Protein AF-A0A4Y9ZVW1-F1 (afdb_monomer_lite)

Radius of gyration: 18.65 Å; chains: 1; bounding box: 46×38×68 Å

Foldseek 3Di:
DDDDDPDDDDDPDLVVLQVVQVVVVVVCVVVVHDDDRDHNPPDPPQQDDWDADPVNRDTHRDLLQVLLVLLVLLLVQVPPPPPVSVVSNVVSLVVNLVSLQVCLVVLAARDQPRGPPDHSVVSLLSVLQVCVVPVVVVVSVVSNVSNHVPCVVVSPPDDNDDDPPPDDDDD

Secondary structure (DSSP, 8-state):
-------------HHHHHHHHHHHHHHHHHTT-------S----TTB--EEEETTTTEEEEPHHHHHHHHHHHHHHHTT--SHHHHHHHHHHHHHHHHHHHHHHHTT----GGGBTTS-HHHHHHHHHHHHHHHTT-HHHHHHHHHT-TTTHHHHHHSPP-----PPP---

Structure (mmCIF, N/CA/C/O backbone):
data_AF-A0A4Y9ZVW1-F1
#
_entry.id   AF-A0A4Y9ZVW1-F1
#
loop_
_atom_site.group_PDB
_atom_site.id
_atom_site.type_symbol
_atom_site.label_atom_id
_atom_site.label_alt_id
_atom_site.label_comp_id
_atom_site.label_asym_id
_atom_site.label_entity_id
_atom_site.label_seq_id
_atom_site.pdbx_PDB_ins_code
_atom_site.Cartn_x
_atom_site.Cartn_y
_atom_site.Cartn_z
_atom_site.occupancy
_atom_site.B_iso_or_equiv
_atom_site.auth_seq_id
_atom_site.auth_comp_id
_atom_site.auth_asym_id
_atom_site.auth_atom_id
_atom_site.pdbx_PDB_model_num
ATOM 1 N N . MET A 1 1 ? 30.809 8.626 -38.330 1.00 38.56 1 MET A N 1
ATOM 2 C CA . MET A 1 1 ? 29.888 9.387 -37.455 1.00 38.56 1 MET A CA 1
ATOM 3 C C . MET A 1 1 ? 29.869 8.687 -36.108 1.00 38.56 1 MET A C 1
ATOM 5 O O . MET A 1 1 ? 29.520 7.519 -36.061 1.00 38.56 1 MET A O 1
ATOM 9 N N . VAL A 1 2 ? 30.365 9.339 -35.056 1.00 33.09 2 VAL A N 1
ATOM 10 C CA . VAL A 1 2 ? 30.472 8.752 -33.711 1.00 33.09 2 VAL A CA 1
ATOM 11 C C . VAL A 1 2 ? 29.194 9.098 -32.950 1.00 33.09 2 VAL A C 1
ATOM 13 O O . VAL A 1 2 ? 28.952 10.271 -32.668 1.00 33.09 2 VAL A O 1
ATOM 16 N N . SER A 1 3 ? 28.363 8.095 -32.656 1.00 34.12 3 SER A N 1
ATOM 17 C CA . SER A 1 3 ? 27.205 8.258 -31.772 1.00 34.12 3 SER A CA 1
ATOM 18 C C . SER A 1 3 ? 27.692 8.606 -30.370 1.00 34.12 3 SER A C 1
ATOM 20 O O . SER A 1 3 ? 28.414 7.834 -29.740 1.00 34.12 3 SER A O 1
ATOM 22 N N . LYS A 1 4 ? 27.310 9.791 -29.889 1.00 36.94 4 LYS A N 1
ATOM 23 C CA . LYS A 1 4 ? 27.541 10.217 -28.509 1.00 36.94 4 LYS A CA 1
ATOM 24 C C . LYS A 1 4 ? 26.714 9.321 -27.586 1.00 36.94 4 LYS A C 1
ATOM 26 O O . LYS A 1 4 ? 25.493 9.420 -27.554 1.00 36.94 4 LYS A O 1
ATOM 31 N N . SER A 1 5 ? 27.396 8.442 -26.858 1.00 32.94 5 SER A N 1
ATOM 32 C CA . SER A 1 5 ? 26.823 7.701 -25.739 1.00 32.94 5 SER A CA 1
ATOM 33 C C . SER A 1 5 ? 26.571 8.682 -24.596 1.00 32.94 5 SER A C 1
ATOM 35 O O . SER A 1 5 ? 27.516 9.167 -23.973 1.00 32.94 5 SER A O 1
ATOM 37 N N . SER A 1 6 ? 25.307 9.010 -24.342 1.00 34.19 6 SER A N 1
ATOM 38 C CA . SER A 1 6 ? 24.909 9.805 -23.181 1.00 34.19 6 SER A CA 1
ATOM 39 C C . SER A 1 6 ? 24.971 8.928 -21.934 1.00 34.19 6 SER A C 1
ATOM 41 O O . SER A 1 6 ? 24.010 8.250 -21.580 1.00 34.19 6 SER A O 1
ATOM 43 N N . THR A 1 7 ? 26.130 8.916 -21.281 1.00 31.42 7 THR A N 1
ATOM 44 C CA . THR A 1 7 ? 26.310 8.323 -19.954 1.00 31.42 7 THR A CA 1
ATOM 45 C C . THR A 1 7 ? 25.451 9.091 -18.950 1.00 31.42 7 THR A C 1
ATOM 47 O O . THR A 1 7 ? 25.725 10.253 -18.654 1.00 31.42 7 THR A O 1
ATOM 50 N N . ILE A 1 8 ? 24.397 8.457 -18.433 1.00 38.25 8 ILE A N 1
ATOM 51 C CA . ILE A 1 8 ? 23.583 9.018 -17.350 1.00 38.25 8 ILE A CA 1
ATOM 52 C C . ILE A 1 8 ? 24.391 8.907 -16.053 1.00 38.25 8 ILE A C 1
ATOM 54 O O . ILE A 1 8 ? 24.669 7.808 -15.577 1.00 38.25 8 ILE A O 1
ATOM 58 N N . SER A 1 9 ? 24.770 10.053 -15.488 1.00 37.56 9 SER A N 1
ATOM 59 C CA . SER A 1 9 ? 25.312 10.152 -14.132 1.00 37.56 9 SER A CA 1
ATOM 60 C C . SER A 1 9 ? 24.151 10.306 -13.150 1.00 37.56 9 SER A C 1
ATOM 62 O O . SER A 1 9 ? 23.351 11.234 -13.271 1.00 37.56 9 SER A O 1
ATOM 64 N N . ILE A 1 10 ? 24.031 9.386 -12.194 1.00 42.56 10 ILE A N 1
ATOM 65 C CA . ILE A 1 10 ? 23.046 9.475 -11.112 1.00 42.56 10 ILE A CA 1
ATOM 66 C C . ILE A 1 10 ? 23.605 10.463 -10.083 1.00 42.56 10 ILE A C 1
ATOM 68 O O . ILE A 1 10 ? 24.524 10.125 -9.337 1.00 42.56 10 ILE A O 1
ATOM 72 N N . SER A 1 11 ? 23.083 11.694 -10.050 1.00 47.56 11 SER A N 1
ATOM 73 C CA . SER A 1 11 ? 23.438 12.634 -8.982 1.00 47.56 11 SER A CA 1
ATOM 74 C C . SER A 1 11 ? 22.808 12.182 -7.667 1.00 47.56 11 SER A C 1
ATOM 76 O O . SER A 1 11 ? 21.599 12.000 -7.578 1.00 47.56 11 SER A O 1
ATOM 78 N N . LEU A 1 12 ? 23.635 12.020 -6.634 1.00 54.91 12 LEU A N 1
ATOM 79 C CA . LEU A 1 12 ? 23.211 11.660 -5.276 1.00 54.91 12 LEU A CA 1
ATOM 80 C C . LEU A 1 12 ? 22.750 12.881 -4.459 1.00 54.91 12 LEU A C 1
ATOM 82 O O . LEU A 1 12 ? 22.425 12.750 -3.276 1.00 54.91 12 LEU A O 1
ATOM 86 N N . SER A 1 13 ? 22.752 14.082 -5.050 1.00 61.66 13 SER A N 1
ATOM 87 C CA . SER A 1 13 ? 22.442 15.308 -4.322 1.00 61.66 13 SER A CA 1
ATOM 88 C C . SER A 1 13 ? 20.927 15.488 -4.156 1.00 61.66 13 SER A C 1
ATOM 90 O O . SER A 1 13 ? 20.129 15.379 -5.089 1.00 61.66 13 SER A O 1
ATOM 92 N N . ARG A 1 14 ? 20.508 15.796 -2.924 1.00 55.28 14 ARG A N 1
ATOM 93 C CA . ARG A 1 14 ? 19.104 16.082 -2.587 1.00 55.28 14 ARG A CA 1
ATOM 94 C C . ARG A 1 14 ? 18.538 17.248 -3.403 1.00 55.28 14 ARG A C 1
ATOM 96 O O . ARG A 1 14 ? 17.339 17.282 -3.660 1.00 55.28 14 ARG A O 1
ATOM 103 N N . GLU A 1 15 ? 19.384 18.198 -3.779 1.00 64.94 15 GLU A N 1
ATOM 104 C CA . GLU A 1 15 ? 18.989 19.374 -4.545 1.00 64.94 15 GLU A CA 1
ATOM 105 C C . GLU A 1 15 ? 18.650 19.019 -5.997 1.00 64.94 15 GLU A C 1
ATOM 107 O O . GLU A 1 15 ? 17.633 19.480 -6.516 1.00 64.94 15 GLU A O 1
ATOM 112 N N . ASP A 1 16 ? 19.421 18.126 -6.619 1.00 57.78 16 ASP A N 1
ATOM 113 C CA . ASP A 1 16 ? 19.151 17.660 -7.982 1.00 57.78 16 ASP A CA 1
ATOM 114 C C . ASP A 1 16 ? 17.876 16.819 -8.043 1.00 57.78 16 ASP A C 1
ATOM 116 O O . ASP A 1 16 ? 17.067 16.979 -8.957 1.00 57.78 16 ASP A O 1
ATOM 120 N N . HIS A 1 17 ? 17.622 16.007 -7.014 1.00 58.44 17 HIS A N 1
ATOM 121 C CA . HIS A 1 17 ? 16.354 15.293 -6.881 1.00 58.44 17 HIS A CA 1
ATOM 122 C C . HIS A 1 17 ? 15.154 16.239 -6.762 1.00 58.44 17 HIS A C 1
ATOM 124 O O . HIS A 1 17 ? 14.114 15.967 -7.353 1.00 58.44 17 HIS A O 1
ATOM 130 N N . LEU A 1 18 ? 15.279 17.347 -6.021 1.00 62.50 18 LEU A N 1
ATOM 131 C CA . LEU A 1 18 ? 14.206 18.340 -5.891 1.00 62.50 18 LEU A CA 1
ATOM 132 C C . LEU A 1 18 ? 13.973 19.107 -7.197 1.00 62.50 18 LEU A C 1
ATOM 134 O O . LEU A 1 18 ? 12.824 19.366 -7.554 1.00 62.50 18 LEU A O 1
ATOM 138 N N . LYS A 1 19 ? 15.042 19.434 -7.930 1.00 67.88 19 LYS A N 1
ATOM 139 C CA . LYS A 1 19 ? 14.947 20.071 -9.251 1.00 67.88 19 LYS A CA 1
ATOM 140 C C . LYS A 1 19 ? 14.267 19.146 -10.265 1.00 67.88 19 LYS A C 1
ATOM 142 O O . LYS A 1 19 ? 13.340 19.582 -10.944 1.00 67.88 19 LYS A O 1
ATOM 147 N N . ALA A 1 20 ? 14.659 17.871 -10.312 1.00 63.00 20 ALA A N 1
ATOM 148 C CA . ALA A 1 20 ? 14.056 16.870 -11.194 1.00 63.00 20 ALA A CA 1
ATOM 149 C C . ALA A 1 20 ? 12.578 16.610 -10.855 1.00 63.00 20 ALA A C 1
ATOM 151 O O . ALA A 1 20 ? 11.722 16.623 -11.737 1.00 63.00 20 ALA A O 1
ATOM 152 N N . ALA A 1 21 ? 12.267 16.455 -9.567 1.00 61.94 21 ALA A N 1
ATOM 153 C CA . ALA A 1 21 ? 10.906 16.338 -9.052 1.00 61.94 21 ALA A CA 1
ATOM 154 C C . ALA A 1 21 ? 10.005 17.504 -9.474 1.00 61.94 21 ALA A C 1
ATOM 156 O O . ALA A 1 21 ? 8.885 17.294 -9.941 1.00 61.94 21 ALA A O 1
ATOM 157 N N . LYS A 1 22 ? 10.501 18.739 -9.324 1.00 70.06 22 LYS A N 1
ATOM 158 C CA . LYS A 1 22 ? 9.761 19.940 -9.712 1.00 70.06 22 LYS A CA 1
ATOM 159 C C . LYS A 1 22 ? 9.515 19.978 -11.220 1.00 70.06 22 LYS A C 1
ATOM 161 O O . LYS A 1 22 ? 8.385 20.202 -11.633 1.00 70.06 22 LYS A O 1
ATOM 166 N N . ALA A 1 23 ? 10.543 19.723 -12.030 1.00 70.44 23 ALA A N 1
ATOM 167 C CA . ALA A 1 23 ? 10.414 19.721 -13.487 1.00 70.44 23 ALA A CA 1
ATOM 168 C C . ALA A 1 23 ? 9.385 18.685 -13.973 1.00 70.44 23 ALA A C 1
ATOM 170 O O . ALA A 1 23 ? 8.584 18.968 -14.862 1.00 70.44 23 ALA A O 1
ATOM 171 N N . LEU A 1 24 ? 9.365 17.508 -13.345 1.00 67.88 24 LEU A N 1
ATOM 172 C CA . LEU A 1 24 ? 8.393 16.461 -13.634 1.00 67.88 24 LEU A CA 1
ATOM 173 C C . LEU A 1 24 ? 6.966 16.863 -13.232 1.00 67.88 24 LEU A C 1
ATOM 175 O O . LEU A 1 24 ? 6.040 16.722 -14.025 1.00 67.88 24 LEU A O 1
ATOM 179 N N . SER A 1 25 ? 6.804 17.412 -12.028 1.00 66.56 25 SER A N 1
ATOM 180 C CA . SER A 1 25 ? 5.532 17.946 -11.533 1.00 66.56 25 SER A CA 1
ATOM 181 C C . SER A 1 25 ? 4.967 19.013 -12.478 1.00 66.56 25 SER A C 1
ATOM 183 O O . SER A 1 25 ? 3.801 18.953 -12.855 1.00 66.56 25 SER A O 1
ATOM 185 N N . ASP A 1 26 ? 5.797 19.965 -12.910 1.00 71.19 26 ASP A N 1
ATOM 186 C CA . ASP A 1 26 ? 5.385 21.022 -13.838 1.00 71.19 26 ASP A CA 1
ATOM 187 C C . ASP A 1 26 ? 4.930 20.431 -15.186 1.00 71.19 26 ASP A C 1
ATOM 189 O O . ASP A 1 26 ? 3.940 20.880 -15.767 1.00 71.19 26 ASP A O 1
ATOM 193 N N . ARG A 1 27 ? 5.615 19.387 -15.673 1.00 70.19 27 ARG A N 1
ATOM 194 C CA . ARG A 1 27 ? 5.280 18.743 -16.947 1.00 70.19 27 ARG A CA 1
ATOM 195 C C . ARG A 1 27 ? 3.986 17.938 -16.888 1.00 70.19 27 ARG A C 1
ATOM 197 O O . ARG A 1 27 ? 3.206 17.996 -17.831 1.00 70.19 27 ARG A O 1
ATOM 204 N N . LEU A 1 28 ? 3.741 17.217 -15.799 1.00 67.38 28 LEU A N 1
ATOM 205 C CA . LEU A 1 28 ? 2.503 16.457 -15.618 1.00 67.38 28 LEU A CA 1
ATOM 206 C C . LEU A 1 28 ? 1.286 17.386 -15.493 1.00 67.38 28 LEU A C 1
ATOM 208 O O . LEU A 1 28 ? 0.244 17.090 -16.068 1.00 67.38 28 LEU A O 1
ATOM 212 N N . THR A 1 29 ? 1.445 18.552 -14.855 1.00 72.19 29 THR A N 1
ATOM 213 C CA . THR A 1 29 ? 0.409 19.598 -14.835 1.00 72.19 29 THR A CA 1
ATOM 214 C C . THR A 1 29 ? 0.118 20.140 -16.237 1.00 72.19 29 THR A C 1
ATOM 216 O O . THR A 1 29 ? -1.037 20.349 -16.587 1.00 72.19 29 THR A O 1
ATOM 219 N N . GLN A 1 30 ? 1.143 20.343 -17.073 1.00 72.56 30 GLN A N 1
ATOM 220 C CA . GLN A 1 30 ? 0.948 20.773 -18.468 1.00 72.56 30 GLN A CA 1
ATOM 221 C C . GLN A 1 30 ? 0.216 19.735 -19.329 1.00 72.56 30 GLN A C 1
ATOM 223 O O . GLN A 1 30 ? -0.380 20.101 -20.337 1.00 72.56 30 GLN A O 1
ATOM 228 N N . LEU A 1 31 ? 0.294 18.457 -18.960 1.00 72.06 31 LEU A N 1
ATOM 229 C CA . LEU A 1 31 ? -0.359 17.350 -19.657 1.00 72.06 31 LEU A CA 1
ATOM 230 C C . LEU A 1 31 ? -1.744 17.018 -19.077 1.00 72.06 31 LEU A C 1
ATOM 232 O O . LEU A 1 31 ? -2.288 15.971 -19.412 1.00 72.06 31 LEU A O 1
ATOM 236 N N . ASP A 1 32 ? -2.283 17.870 -18.195 1.00 74.81 32 ASP A N 1
ATOM 237 C CA . ASP A 1 32 ? -3.568 17.682 -17.499 1.00 74.81 32 ASP A CA 1
ATOM 238 C C . ASP A 1 32 ? -3.692 16.317 -16.792 1.00 74.81 32 ASP A C 1
ATOM 240 O O . ASP A 1 32 ? -4.762 15.737 -16.620 1.00 74.81 32 ASP A O 1
ATOM 244 N N . CYS A 1 33 ? -2.547 15.768 -16.387 1.00 54.06 33 CYS A N 1
ATOM 245 C CA . CYS A 1 33 ? -2.482 14.513 -15.664 1.00 54.06 33 CYS A CA 1
ATOM 246 C C . CYS A 1 33 ? -2.638 14.818 -14.173 1.00 54.06 33 CYS A C 1
ATOM 248 O O . CYS A 1 33 ? -1.809 15.520 -13.601 1.00 54.06 33 CYS A O 1
ATOM 250 N N . ASN A 1 34 ? -3.655 14.267 -13.510 1.00 58.41 34 ASN A N 1
ATOM 251 C CA . ASN A 1 34 ? -3.765 14.366 -12.054 1.00 58.41 34 ASN A CA 1
ATOM 252 C C . ASN A 1 34 ? -2.580 13.641 -11.395 1.00 58.41 34 ASN A C 1
ATOM 254 O O . ASN A 1 34 ? -2.462 12.419 -11.485 1.00 58.41 34 ASN A O 1
ATOM 258 N N . HIS A 1 35 ? -1.695 14.386 -10.730 1.00 51.12 35 HIS A N 1
ATOM 259 C CA . HIS A 1 35 ? -0.524 13.846 -10.036 1.00 51.12 35 HIS A CA 1
ATOM 260 C C . HIS A 1 35 ? -0.369 14.476 -8.644 1.00 51.12 35 HIS A C 1
ATOM 262 O O . HIS A 1 35 ? -0.790 15.608 -8.403 1.00 51.12 35 HIS A O 1
ATOM 268 N N . THR A 1 36 ? 0.219 13.737 -7.702 1.00 46.78 36 THR A N 1
ATOM 269 C CA . THR A 1 36 ? 0.606 14.255 -6.382 1.00 46.78 36 THR A CA 1
ATOM 270 C C . THR A 1 36 ? 2.074 14.681 -6.385 1.00 46.78 36 THR A C 1
ATOM 272 O O . THR A 1 36 ? 2.899 14.092 -7.083 1.00 46.78 36 THR A O 1
ATOM 275 N N . PHE A 1 37 ? 2.418 15.707 -5.591 1.00 45.88 37 PHE A N 1
ATOM 276 C CA . PHE A 1 37 ? 3.773 16.270 -5.527 1.00 45.88 37 PHE A CA 1
ATOM 277 C C . PHE A 1 37 ? 4.841 15.182 -5.356 1.00 45.88 37 PHE A C 1
ATOM 279 O O . PHE A 1 37 ? 4.901 14.472 -4.345 1.00 45.88 37 PHE A O 1
ATOM 286 N N . ILE A 1 38 ? 5.725 15.094 -6.346 1.00 53.47 38 ILE A N 1
ATOM 287 C CA . ILE A 1 38 ? 6.774 14.085 -6.426 1.00 53.47 38 ILE A CA 1
ATOM 288 C C . ILE A 1 38 ? 7.915 14.523 -5.504 1.00 53.47 38 ILE A C 1
ATOM 290 O O . ILE A 1 38 ? 8.883 15.133 -5.923 1.00 53.47 38 ILE A O 1
ATOM 294 N N . GLY A 1 39 ? 7.808 14.273 -4.199 1.00 45.00 39 GLY A N 1
ATOM 295 C CA . GLY A 1 39 ? 8.953 14.414 -3.290 1.00 45.00 39 GLY A CA 1
ATOM 296 C C . GLY A 1 39 ? 10.090 13.454 -3.667 1.00 45.00 39 GLY A C 1
ATOM 297 O O . GLY A 1 39 ? 9.875 12.553 -4.473 1.00 45.00 39 GLY A O 1
ATOM 298 N N . THR A 1 40 ? 11.280 13.611 -3.055 1.00 41.97 40 THR A N 1
ATOM 299 C CA . THR A 1 40 ? 12.436 12.697 -3.209 1.00 41.97 40 THR A CA 1
ATOM 300 C C . THR A 1 40 ? 11.948 11.254 -3.242 1.00 41.97 40 THR A C 1
ATOM 302 O O . THR A 1 40 ? 11.543 10.705 -2.209 1.00 41.97 40 THR A O 1
ATOM 305 N N . LEU A 1 41 ? 11.909 10.697 -4.450 1.00 49.56 41 LEU A N 1
ATOM 306 C CA . LEU A 1 41 ? 11.386 9.382 -4.752 1.00 49.56 41 LEU A CA 1
ATOM 307 C C . LEU A 1 41 ? 12.310 8.396 -4.047 1.00 49.56 41 LEU A C 1
ATOM 309 O O . LEU A 1 41 ? 13.354 8.020 -4.563 1.00 49.56 41 LEU A O 1
ATOM 313 N N . GLY A 1 42 ? 11.941 8.027 -2.817 1.00 42.53 42 GLY A N 1
ATOM 314 C CA . GLY A 1 42 ? 12.535 6.940 -2.040 1.00 42.53 42 GLY A CA 1
ATOM 315 C C . GLY A 1 42 ? 12.212 5.593 -2.677 1.00 42.53 42 GLY A C 1
ATOM 316 O O . GLY A 1 42 ? 11.698 4.698 -2.007 1.00 42.53 42 GLY A O 1
ATOM 317 N N . LEU A 1 43 ? 12.433 5.504 -3.987 1.00 45.59 43 LEU A N 1
ATOM 318 C CA . LEU A 1 43 ? 12.350 4.293 -4.763 1.00 45.59 43 LEU A CA 1
ATOM 319 C C . LEU A 1 43 ? 13.441 3.362 -4.230 1.00 45.59 43 LEU A C 1
ATOM 321 O O . LEU A 1 43 ? 14.579 3.796 -4.026 1.00 45.59 43 LEU A O 1
ATOM 325 N N . PRO A 1 44 ? 13.114 2.093 -3.957 1.00 42.88 44 PRO A N 1
ATOM 326 C CA . PRO A 1 44 ? 14.139 1.095 -3.722 1.00 42.88 44 PRO A CA 1
ATOM 327 C C . PRO A 1 44 ? 15.108 1.108 -4.908 1.00 42.88 44 PRO A C 1
ATOM 329 O O . PRO A 1 44 ? 14.664 1.154 -6.053 1.00 42.88 44 PRO A O 1
ATOM 332 N N . VAL A 1 45 ? 16.412 1.004 -4.638 1.00 46.19 45 VAL A N 1
ATOM 333 C CA . VAL A 1 45 ? 17.497 0.938 -5.645 1.00 46.19 45 VAL A CA 1
ATOM 334 C C . VAL A 1 45 ? 17.258 -0.164 -6.701 1.00 46.19 45 VAL A C 1
ATOM 336 O O . VAL A 1 45 ? 17.904 -0.183 -7.742 1.00 46.19 45 VAL A O 1
ATOM 339 N N . VAL A 1 46 ? 16.304 -1.074 -6.461 1.00 47.28 46 VAL A N 1
ATOM 340 C CA . VAL A 1 46 ? 16.016 -2.248 -7.290 1.00 47.28 46 VAL A CA 1
ATOM 341 C C . VAL A 1 46 ? 14.504 -2.519 -7.431 1.00 47.28 46 VAL A C 1
ATOM 343 O O . VAL A 1 46 ? 14.069 -3.664 -7.347 1.00 47.28 46 VAL A O 1
ATOM 346 N N . ALA A 1 47 ? 13.658 -1.498 -7.587 1.00 44.44 47 ALA A N 1
ATOM 347 C CA . ALA A 1 47 ? 12.228 -1.721 -7.833 1.00 44.44 47 ALA A CA 1
ATOM 348 C C . ALA A 1 47 ? 11.940 -1.748 -9.345 1.00 44.44 47 ALA A C 1
ATOM 350 O O . ALA A 1 47 ? 11.926 -0.709 -9.995 1.00 44.44 47 ALA A O 1
ATOM 351 N N . GLY A 1 48 ? 11.747 -2.942 -9.902 1.00 46.53 48 GLY A N 1
ATOM 352 C CA . GLY A 1 48 ? 11.187 -3.147 -11.240 1.00 46.53 48 GLY A CA 1
ATOM 353 C C . GLY A 1 48 ? 9.903 -3.978 -11.147 1.00 46.53 48 GLY A C 1
ATOM 354 O O . GLY A 1 48 ? 9.702 -4.614 -10.113 1.00 46.53 48 GLY A O 1
ATOM 355 N N . PRO A 1 49 ? 9.053 -4.012 -12.189 1.00 51.22 49 PRO A N 1
ATOM 356 C CA . PRO A 1 49 ? 9.185 -3.348 -13.483 1.00 51.22 49 PRO A CA 1
ATOM 357 C C . PRO A 1 49 ? 8.848 -1.859 -13.442 1.00 51.22 49 PRO A C 1
ATOM 359 O O . PRO A 1 49 ? 8.013 -1.382 -12.670 1.00 51.22 49 PRO A O 1
ATOM 362 N N . THR A 1 50 ? 9.508 -1.126 -14.324 1.00 54.09 50 THR A N 1
ATOM 363 C CA . THR A 1 50 ? 9.274 0.291 -14.540 1.00 54.09 50 THR A CA 1
ATOM 364 C C . THR A 1 50 ? 8.819 0.532 -15.973 1.00 54.09 50 THR A C 1
ATOM 366 O O . THR A 1 50 ? 9.274 -0.139 -16.898 1.00 54.09 50 THR A O 1
ATOM 369 N N . TYR A 1 51 ? 7.920 1.493 -16.160 1.00 51.44 51 TYR A N 1
ATOM 370 C CA . TYR A 1 51 ? 7.479 1.932 -17.480 1.00 51.44 51 TYR A CA 1
ATOM 371 C C . TYR A 1 51 ? 8.305 3.152 -17.870 1.00 51.44 51 TYR A C 1
ATOM 373 O O . TYR A 1 51 ? 8.308 4.158 -17.156 1.00 51.44 51 TYR A O 1
ATOM 381 N N . GLY A 1 52 ? 9.053 3.029 -18.965 1.00 43.72 52 GLY A N 1
ATOM 382 C CA . GLY A 1 52 ? 9.787 4.136 -19.564 1.00 43.72 52 GLY A CA 1
ATOM 383 C C . GLY A 1 52 ? 8.919 4.832 -20.602 1.00 43.72 52 GLY A C 1
ATOM 384 O O . GLY A 1 52 ? 8.400 4.178 -21.502 1.00 43.72 52 GLY A O 1
ATOM 385 N N . PHE A 1 53 ? 8.786 6.151 -20.497 1.00 49.28 53 PHE A N 1
ATOM 386 C CA . PHE A 1 53 ? 8.230 6.969 -21.573 1.00 49.28 53 PHE A CA 1
ATOM 387 C C . PHE A 1 53 ? 9.394 7.487 -22.433 1.00 49.28 53 PHE A C 1
ATOM 389 O O . PHE A 1 53 ? 10.184 8.290 -21.922 1.00 49.28 53 PHE A O 1
ATOM 396 N N . PRO A 1 54 ? 9.538 7.046 -23.703 1.00 50.72 54 PRO A N 1
ATOM 397 C CA . PRO A 1 54 ? 10.675 7.410 -24.559 1.00 50.72 54 PRO A CA 1
ATOM 398 C C . PRO A 1 54 ? 10.848 8.925 -24.705 1.00 50.72 54 PRO A C 1
ATOM 400 O O . PRO A 1 54 ? 11.971 9.420 -24.749 1.00 50.72 54 PRO A O 1
ATOM 403 N N . ASP A 1 55 ? 9.730 9.650 -24.694 1.00 53.22 55 ASP A N 1
ATOM 404 C CA . ASP A 1 55 ? 9.686 11.092 -24.938 1.00 53.22 55 ASP A CA 1
ATOM 405 C C . ASP A 1 55 ? 10.061 11.934 -23.713 1.00 53.22 55 ASP A C 1
ATOM 407 O O . ASP A 1 55 ? 10.354 13.122 -23.843 1.00 53.22 55 ASP A O 1
ATOM 411 N N . PHE A 1 56 ? 10.054 11.341 -22.515 1.00 51.03 56 PHE A N 1
ATOM 412 C CA . PHE A 1 56 ? 10.172 12.101 -21.270 1.00 51.03 56 PHE A CA 1
ATOM 413 C C . PHE A 1 56 ? 11.242 11.595 -20.301 1.00 51.03 56 PHE A C 1
ATOM 415 O O . PHE A 1 56 ? 11.365 12.161 -19.221 1.00 51.03 56 PHE A O 1
ATOM 422 N N . SER A 1 57 ? 11.998 10.548 -20.660 1.00 57.34 57 SER A N 1
ATOM 423 C CA . SER A 1 57 ? 13.071 9.946 -19.841 1.00 57.34 57 SER A CA 1
ATOM 424 C C . SER A 1 57 ? 12.702 9.682 -18.368 1.00 57.34 57 SER A C 1
ATOM 426 O O . SER A 1 57 ? 13.576 9.595 -17.504 1.00 57.34 57 SER A O 1
ATOM 428 N N . ILE A 1 58 ? 11.408 9.515 -18.073 1.00 56.28 58 ILE A N 1
ATOM 429 C CA . ILE A 1 58 ? 10.906 9.180 -16.740 1.00 56.28 58 ILE A CA 1
ATOM 430 C C . ILE A 1 58 ? 10.577 7.701 -16.702 1.00 56.28 58 ILE A C 1
ATOM 432 O O . ILE A 1 58 ? 9.915 7.150 -17.583 1.00 56.28 58 ILE A O 1
ATOM 436 N N . THR A 1 59 ? 11.022 7.100 -15.613 1.00 59.38 59 THR A N 1
ATOM 437 C CA . THR A 1 59 ? 10.846 5.699 -15.287 1.00 59.38 59 THR A CA 1
ATOM 438 C C . THR A 1 59 ? 9.868 5.631 -14.117 1.00 59.38 59 THR A C 1
ATOM 440 O O . THR A 1 59 ? 10.233 5.975 -12.992 1.00 59.38 59 THR A O 1
ATOM 443 N N . ILE A 1 60 ? 8.615 5.244 -14.373 1.00 72.81 60 ILE A N 1
ATOM 444 C CA . ILE A 1 60 ? 7.574 5.163 -13.334 1.00 72.81 60 ILE A CA 1
ATOM 445 C C . ILE A 1 60 ? 7.464 3.726 -12.839 1.00 72.81 60 ILE A C 1
ATOM 447 O O . ILE A 1 60 ? 7.409 2.782 -13.627 1.00 72.81 60 ILE A O 1
ATOM 451 N N . LEU A 1 61 ? 7.432 3.561 -11.519 1.00 80.00 61 LEU A N 1
ATOM 452 C CA . LEU A 1 61 ? 7.213 2.267 -10.894 1.00 80.00 61 LEU A CA 1
ATOM 453 C C . LEU A 1 61 ? 5.754 1.832 -11.082 1.00 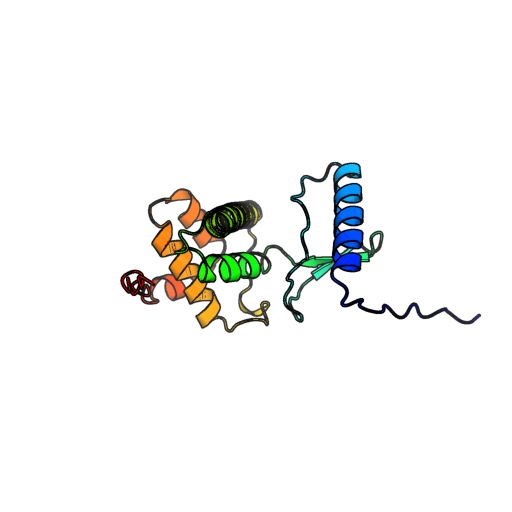80.00 61 LEU A C 1
ATOM 455 O O . LEU A 1 61 ? 4.847 2.598 -10.758 1.00 80.00 61 LEU A O 1
ATOM 459 N N . HIS A 1 62 ? 5.523 0.615 -11.579 1.00 83.56 62 HIS A N 1
ATOM 460 C CA . HIS A 1 62 ? 4.160 0.159 -11.855 1.00 83.56 62 HIS A CA 1
ATOM 461 C C . HIS A 1 62 ? 3.295 0.091 -10.578 1.00 83.56 62 HIS A C 1
ATOM 463 O O . HIS A 1 62 ? 3.796 -0.356 -9.539 1.00 83.56 62 HIS A O 1
ATOM 469 N N . PRO A 1 63 ? 1.996 0.455 -10.624 1.00 89.56 63 PRO A N 1
ATOM 4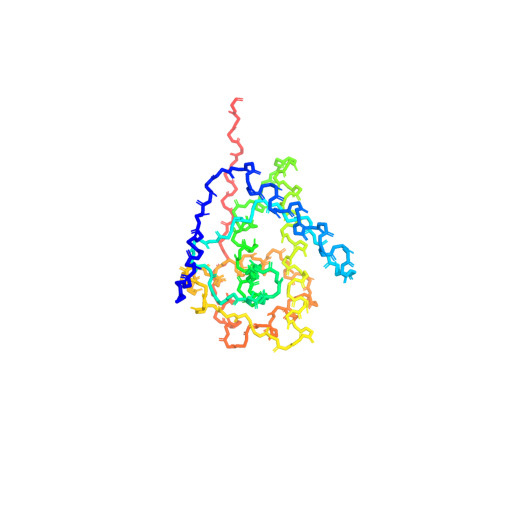70 C CA . PRO A 1 63 ? 1.105 0.403 -9.462 1.00 89.56 63 PRO A CA 1
ATOM 471 C C . PRO A 1 63 ? 1.084 -0.946 -8.728 1.00 89.56 63 PRO A C 1
ATOM 473 O O . PRO A 1 63 ? 1.091 -0.955 -7.495 1.00 89.56 63 PRO A O 1
ATOM 476 N N . CYS A 1 64 ? 1.177 -2.070 -9.459 1.00 90.06 64 CYS A N 1
ATOM 477 C CA . CYS A 1 64 ? 1.145 -3.428 -8.883 1.00 90.06 64 CYS A CA 1
ATOM 478 C C . CYS A 1 64 ? 2.291 -3.740 -7.902 1.00 90.06 64 CYS A C 1
ATOM 480 O O . CYS A 1 64 ? 2.215 -4.713 -7.156 1.00 90.06 64 CYS A O 1
ATOM 482 N N . ILE A 1 65 ? 3.347 -2.921 -7.898 1.00 90.88 65 ILE A N 1
ATOM 483 C CA . ILE A 1 65 ? 4.481 -3.008 -6.967 1.00 90.88 65 ILE A CA 1
ATOM 484 C C . ILE A 1 65 ? 4.704 -1.705 -6.190 1.00 90.88 65 ILE A C 1
ATOM 486 O O . ILE A 1 65 ? 5.291 -1.722 -5.106 1.00 90.88 65 ILE A O 1
ATOM 490 N N . LEU A 1 66 ? 4.228 -0.565 -6.706 1.00 91.75 66 LEU A N 1
ATOM 491 C CA . LEU A 1 66 ? 4.313 0.735 -6.040 1.00 91.75 66 LEU A CA 1
ATOM 492 C C . LEU A 1 66 ? 3.593 0.710 -4.692 1.00 91.75 66 LEU A C 1
ATOM 494 O O . LEU A 1 66 ? 4.089 1.304 -3.731 1.00 91.75 66 LEU A O 1
ATOM 498 N N . ILE A 1 67 ? 2.487 -0.031 -4.594 1.00 94.94 67 ILE A N 1
ATOM 499 C CA . ILE A 1 67 ? 1.742 -0.214 -3.347 1.00 94.94 67 ILE A CA 1
ATOM 500 C C . ILE A 1 67 ? 2.633 -0.713 -2.201 1.00 94.94 67 ILE A C 1
ATOM 502 O O . ILE A 1 67 ? 2.526 -0.213 -1.082 1.00 94.94 67 ILE A O 1
ATOM 506 N N . PHE A 1 68 ? 3.614 -1.583 -2.472 1.00 94.25 68 PHE A N 1
ATOM 507 C CA . PHE A 1 68 ? 4.542 -2.069 -1.447 1.00 94.25 68 PHE A CA 1
ATOM 508 C C . PHE A 1 68 ? 5.476 -0.988 -0.913 1.00 94.25 68 PHE A C 1
ATOM 510 O O . PHE A 1 68 ? 5.871 -1.036 0.252 1.00 94.25 68 PHE A O 1
ATOM 517 N N . THR A 1 69 ? 5.809 0.021 -1.721 1.00 91.19 69 THR A N 1
ATOM 518 C CA . THR A 1 69 ? 6.620 1.151 -1.246 1.00 91.19 69 THR A CA 1
ATOM 519 C C . THR A 1 69 ? 5.858 1.982 -0.215 1.00 91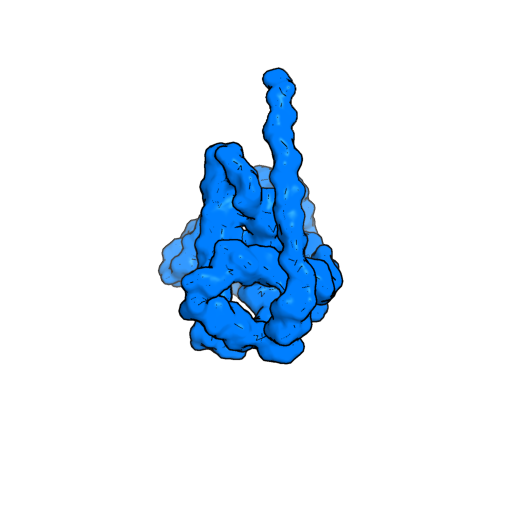.19 69 THR A C 1
ATOM 521 O O . THR A 1 69 ? 6.443 2.425 0.779 1.00 91.19 69 THR A O 1
ATOM 524 N N . LYS A 1 70 ? 4.545 2.144 -0.421 1.00 93.94 70 LYS A N 1
ATOM 525 C CA . LYS A 1 70 ? 3.649 2.875 0.475 1.00 93.94 70 LYS A CA 1
ATOM 526 C C . LYS A 1 70 ? 3.332 2.051 1.716 1.00 93.94 70 LYS A C 1
ATOM 528 O O . LYS A 1 70 ? 3.554 2.541 2.819 1.00 93.94 70 LYS A O 1
ATOM 533 N N . LEU A 1 71 ? 2.960 0.778 1.550 1.00 94.19 71 LEU A N 1
ATOM 534 C CA . LEU A 1 71 ? 2.734 -0.167 2.652 1.00 94.19 71 LEU A CA 1
ATOM 535 C C . LEU A 1 71 ? 3.956 -0.281 3.561 1.00 94.19 71 LEU A C 1
ATOM 537 O O . LEU A 1 71 ? 3.818 -0.195 4.778 1.00 94.19 71 LEU A O 1
ATOM 541 N N . LYS A 1 72 ? 5.164 -0.392 2.992 1.00 91.38 72 LYS A N 1
ATOM 542 C CA . LYS A 1 72 ? 6.402 -0.411 3.778 1.00 91.38 72 LYS A CA 1
ATOM 543 C C . LYS A 1 72 ? 6.525 0.840 4.632 1.00 91.38 72 LYS A C 1
ATOM 545 O O . LYS A 1 72 ? 6.731 0.727 5.837 1.00 91.38 72 LYS A O 1
ATOM 550 N N . ARG A 1 73 ? 6.384 2.023 4.032 1.00 88.75 73 ARG A N 1
ATOM 551 C CA . ARG A 1 73 ? 6.529 3.287 4.758 1.00 88.75 73 ARG A CA 1
ATOM 552 C C . ARG A 1 73 ? 5.461 3.445 5.841 1.00 88.75 73 ARG A C 1
ATOM 554 O O . ARG A 1 73 ? 5.814 3.739 6.977 1.00 88.75 73 ARG A O 1
ATOM 561 N N . TRP A 1 74 ? 4.202 3.173 5.507 1.00 94.56 74 TRP A N 1
ATOM 562 C CA . TRP A 1 74 ? 3.082 3.212 6.442 1.00 94.56 74 TRP A CA 1
ATOM 563 C C . TRP A 1 74 ? 3.297 2.248 7.618 1.00 94.56 74 TRP A C 1
ATOM 565 O O . TRP A 1 74 ? 3.231 2.660 8.774 1.00 94.56 74 TRP A O 1
ATOM 575 N N . SER A 1 75 ? 3.675 0.994 7.344 1.00 90.81 75 SER A N 1
ATOM 576 C CA . SER A 1 75 ? 3.857 -0.051 8.364 1.00 90.81 75 SER A CA 1
ATOM 577 C C . SER A 1 75 ? 4.946 0.260 9.397 1.00 90.81 75 SER A C 1
ATOM 579 O O . SER A 1 75 ? 4.925 -0.315 10.483 1.00 90.81 75 SER A O 1
ATOM 581 N N . MET A 1 76 ? 5.878 1.164 9.076 1.00 87.19 76 MET A N 1
ATOM 582 C CA . MET A 1 76 ? 6.950 1.600 9.975 1.00 87.19 76 MET A CA 1
ATOM 583 C C . MET A 1 76 ? 6.529 2.735 10.914 1.00 87.19 76 MET A C 1
ATOM 585 O O . MET A 1 76 ? 7.219 2.989 11.897 1.00 87.19 76 MET A O 1
ATOM 589 N N . SER A 1 77 ? 5.454 3.465 10.606 1.00 87.25 77 SER A N 1
ATOM 590 C CA . SER A 1 77 ? 5.107 4.696 11.325 1.00 87.25 77 SER A CA 1
ATOM 591 C C . SER A 1 77 ? 3.630 4.848 11.675 1.00 87.25 77 SER A C 1
ATOM 593 O O . SER A 1 77 ? 3.235 5.902 12.179 1.00 87.25 77 SER A O 1
ATOM 595 N N . TYR A 1 78 ? 2.806 3.830 11.420 1.00 86.56 78 TYR A N 1
ATOM 596 C CA . TYR A 1 78 ? 1.355 3.911 11.594 1.00 86.56 78 TYR A CA 1
ATOM 597 C C . TYR A 1 78 ? 0.887 4.112 13.043 1.00 86.56 78 TYR A C 1
ATOM 599 O O . TYR A 1 78 ? -0.179 4.684 13.254 1.00 86.56 78 TYR A O 1
ATOM 607 N N . THR A 1 79 ? 1.703 3.732 14.028 1.00 84.69 79 THR A N 1
ATOM 608 C CA . THR A 1 79 ? 1.450 3.955 15.463 1.00 84.69 79 THR A CA 1
ATOM 609 C C . THR A 1 79 ? 1.998 5.291 15.978 1.00 84.69 79 THR A C 1
ATOM 611 O O . THR A 1 79 ? 1.806 5.646 17.138 1.00 84.69 79 THR A O 1
ATOM 614 N N . SER A 1 80 ? 2.697 6.068 15.142 1.00 81.81 80 SER A N 1
ATOM 615 C CA . SER A 1 80 ? 3.340 7.304 15.590 1.00 81.81 80 SER A CA 1
ATOM 616 C C . SER A 1 80 ? 2.325 8.408 15.886 1.00 81.81 80 SER A C 1
ATOM 618 O O . SER A 1 80 ? 1.565 8.828 15.014 1.00 81.81 80 SER A O 1
ATOM 620 N N . THR A 1 81 ? 2.399 8.972 17.091 1.00 80.06 81 THR A N 1
ATOM 621 C CA . THR A 1 81 ? 1.568 10.103 17.539 1.00 80.06 81 THR A CA 1
ATOM 622 C C . THR A 1 81 ? 2.178 11.471 17.218 1.00 80.06 81 THR A C 1
ATOM 624 O O . THR A 1 81 ? 1.538 12.509 17.395 1.00 80.06 81 THR A O 1
ATOM 627 N N . ARG A 1 82 ? 3.419 11.518 16.711 1.00 83.06 82 ARG A N 1
ATOM 628 C CA . ARG A 1 82 ? 4.102 12.781 16.401 1.00 83.06 82 ARG A CA 1
ATOM 629 C C . ARG A 1 82 ? 3.404 13.480 15.223 1.00 83.06 82 ARG A C 1
ATOM 631 O O . ARG A 1 82 ? 3.330 12.878 14.153 1.00 83.06 82 ARG A O 1
ATOM 638 N N . PRO A 1 83 ? 3.024 14.772 15.311 1.00 81.31 83 PRO A N 1
ATOM 639 C CA . PRO A 1 83 ? 2.163 15.420 14.311 1.00 81.31 83 PRO A CA 1
ATOM 640 C C . PRO A 1 83 ? 2.648 15.327 12.857 1.00 81.31 83 PRO A C 1
ATOM 642 O O . PRO A 1 83 ? 1.867 15.052 11.949 1.00 81.31 83 PRO A O 1
ATOM 645 N N . LYS A 1 84 ? 3.953 15.527 12.616 1.00 80.69 84 LYS A N 1
ATOM 646 C CA . LYS A 1 84 ? 4.538 15.422 11.265 1.00 80.69 84 LYS A CA 1
ATOM 647 C C . LYS A 1 84 ? 4.484 13.993 10.722 1.00 80.69 84 LYS A C 1
ATOM 649 O O . LYS A 1 84 ? 4.219 13.805 9.539 1.00 80.69 84 LYS A O 1
ATOM 654 N N . THR A 1 85 ? 4.736 13.007 11.579 1.00 80.81 85 THR A N 1
ATOM 655 C CA . THR A 1 85 ? 4.701 11.591 11.208 1.00 80.81 85 THR A CA 1
ATOM 656 C C . THR A 1 85 ? 3.264 11.129 11.001 1.00 80.81 85 THR A C 1
ATOM 658 O O . THR A 1 85 ? 2.991 10.506 9.989 1.00 80.81 85 THR A O 1
ATOM 661 N N . ALA A 1 86 ? 2.333 11.529 11.869 1.00 80.50 86 ALA A N 1
ATOM 662 C CA . ALA A 1 86 ? 0.911 11.223 11.739 1.00 80.50 86 ALA A CA 1
ATOM 663 C C . ALA A 1 86 ? 0.323 11.744 10.417 1.00 80.50 86 ALA A C 1
ATOM 665 O O . ALA A 1 86 ? -0.328 10.994 9.696 1.00 80.50 86 ALA A O 1
ATOM 666 N N . ARG A 1 87 ? 0.629 12.994 10.031 1.00 82.31 87 ARG A N 1
ATOM 667 C CA . ARG A 1 87 ? 0.233 13.540 8.716 1.00 82.31 87 ARG A CA 1
ATOM 668 C C . ARG A 1 87 ? 0.803 12.733 7.549 1.00 82.31 87 ARG A C 1
ATOM 670 O O . ARG A 1 87 ? 0.141 12.571 6.531 1.00 82.31 87 ARG A O 1
ATOM 677 N N . LYS A 1 88 ? 2.030 12.229 7.688 1.00 84.31 88 LYS A N 1
ATOM 678 C CA . LYS A 1 88 ? 2.675 11.421 6.651 1.00 84.31 88 LYS A CA 1
ATOM 679 C C . LYS A 1 88 ? 2.078 10.019 6.562 1.00 84.31 88 LYS A C 1
ATOM 681 O O . LYS A 1 88 ? 1.757 9.591 5.466 1.00 84.31 88 LYS A O 1
ATOM 686 N N . THR A 1 89 ? 1.842 9.369 7.699 1.00 87.62 89 THR A N 1
ATOM 687 C CA . THR A 1 89 ? 1.100 8.106 7.793 1.00 87.62 89 THR A CA 1
ATOM 688 C C . THR A 1 89 ? -0.281 8.235 7.154 1.00 87.62 89 THR A C 1
ATOM 690 O O . THR A 1 89 ? -0.699 7.347 6.421 1.00 87.62 89 THR A O 1
ATOM 693 N N . GLN A 1 90 ? -0.974 9.347 7.405 1.00 88.75 90 GLN A N 1
ATOM 694 C CA . GLN A 1 90 ? -2.268 9.647 6.804 1.00 88.75 90 GLN A CA 1
ATOM 695 C C . GLN A 1 90 ? -2.168 9.752 5.274 1.00 88.75 90 GLN A C 1
ATOM 697 O O . GLN A 1 90 ? -2.917 9.087 4.570 1.00 88.75 90 GLN A O 1
ATOM 702 N N . SER A 1 91 ? -1.185 10.495 4.758 1.00 90.69 91 SER A N 1
ATOM 703 C CA . SER A 1 91 ? -0.922 10.566 3.314 1.00 90.69 91 SER A CA 1
ATOM 704 C C . SER A 1 91 ? -0.570 9.205 2.708 1.00 90.69 91 SER A C 1
ATOM 706 O O . SER A 1 91 ? -1.087 8.868 1.651 1.00 90.69 91 SER A O 1
ATOM 708 N N . ASP A 1 92 ? 0.285 8.411 3.362 1.00 92.69 92 ASP A N 1
ATOM 709 C CA . ASP A 1 92 ? 0.646 7.080 2.868 1.00 92.69 92 ASP A CA 1
ATOM 710 C C . ASP A 1 92 ? -0.579 6.143 2.873 1.00 92.69 92 ASP A C 1
ATOM 712 O O . ASP A 1 92 ? -0.722 5.335 1.961 1.00 92.69 92 ASP A O 1
ATOM 716 N N . ARG A 1 93 ? -1.490 6.274 3.850 1.00 94.75 93 ARG A N 1
ATOM 717 C CA . ARG A 1 93 ? -2.770 5.547 3.875 1.00 94.75 93 ARG A CA 1
ATOM 718 C C . ARG A 1 93 ? -3.650 5.925 2.689 1.00 94.75 93 ARG A C 1
ATOM 720 O O . ARG A 1 93 ? -4.181 5.039 2.031 1.00 94.75 93 ARG A O 1
ATOM 727 N N . ASP A 1 94 ? -3.816 7.217 2.432 1.00 94.19 94 ASP A N 1
ATOM 728 C CA . ASP A 1 94 ? -4.671 7.688 1.342 1.00 94.19 94 ASP A CA 1
ATOM 729 C C . ASP A 1 94 ? -4.105 7.251 -0.024 1.00 94.19 94 ASP A C 1
ATOM 731 O O . ASP A 1 94 ? -4.862 6.800 -0.882 1.00 94.19 94 ASP A O 1
ATOM 735 N N . ASP A 1 95 ? -2.775 7.245 -0.178 1.00 94.44 95 ASP A N 1
ATOM 736 C CA . ASP A 1 95 ? -2.097 6.674 -1.348 1.00 94.44 95 ASP A CA 1
ATOM 737 C C . ASP A 1 95 ? -2.343 5.159 -1.488 1.00 94.44 95 ASP A C 1
ATOM 739 O O . ASP A 1 95 ? -2.567 4.672 -2.595 1.00 94.44 95 ASP A O 1
ATOM 743 N N . ILE A 1 96 ? -2.300 4.392 -0.389 1.00 97.50 96 ILE A N 1
ATOM 744 C CA . ILE A 1 96 ? -2.586 2.945 -0.410 1.00 97.50 96 ILE A CA 1
ATOM 745 C C . ILE A 1 96 ? -4.038 2.697 -0.821 1.00 97.50 96 ILE A C 1
ATOM 747 O O . ILE A 1 96 ? -4.279 1.870 -1.695 1.00 97.50 96 ILE A O 1
ATOM 751 N N . ASN A 1 97 ? -4.992 3.431 -0.243 1.00 97.62 97 ASN A N 1
ATOM 752 C CA . ASN A 1 97 ? -6.410 3.316 -0.590 1.00 97.62 97 ASN A CA 1
ATOM 753 C C . ASN A 1 97 ? -6.643 3.601 -2.075 1.00 97.62 97 ASN A C 1
ATOM 755 O O . ASN A 1 97 ? -7.347 2.849 -2.748 1.00 97.62 97 ASN A O 1
ATOM 759 N N . PHE A 1 98 ? -6.023 4.668 -2.586 1.00 97.00 98 PHE A N 1
ATOM 760 C CA . PHE A 1 98 ? -6.083 5.009 -4.000 1.00 97.00 98 PHE A CA 1
ATOM 761 C C . PHE A 1 98 ? -5.526 3.880 -4.874 1.00 97.00 98 PHE A C 1
ATOM 763 O O . PHE A 1 98 ? -6.176 3.484 -5.836 1.00 97.00 98 PHE A O 1
ATOM 770 N N . LEU A 1 99 ? -4.358 3.330 -4.528 1.00 97.19 99 LEU A N 1
ATOM 771 C CA . LEU A 1 99 ? -3.745 2.243 -5.292 1.00 97.19 99 LEU A CA 1
ATOM 772 C C . LEU A 1 99 ? -4.589 0.966 -5.267 1.00 97.19 99 LEU A C 1
ATOM 774 O O . LEU A 1 99 ? -4.736 0.346 -6.311 1.00 97.19 99 LEU A O 1
ATOM 778 N N . ILE A 1 100 ? -5.170 0.594 -4.122 1.00 98.12 100 ILE A N 1
ATOM 779 C CA . ILE A 1 100 ? -6.074 -0.565 -4.017 1.00 98.12 100 ILE A CA 1
ATOM 780 C C . ILE A 1 100 ? -7.263 -0.392 -4.959 1.00 98.12 100 ILE A C 1
ATOM 782 O O . ILE A 1 100 ? -7.544 -1.277 -5.763 1.00 98.12 100 ILE A O 1
ATOM 786 N N . LYS A 1 101 ? -7.927 0.766 -4.886 1.00 97.62 101 LYS A N 1
ATOM 787 C CA . LYS A 1 101 ? -9.074 1.076 -5.737 1.00 97.62 101 LYS A CA 1
ATOM 788 C C . LYS A 1 101 ? -8.695 1.050 -7.217 1.00 97.62 101 LYS A C 1
ATOM 790 O O . LYS A 1 101 ? -9.346 0.370 -7.997 1.00 97.62 101 LYS A O 1
ATOM 795 N N . TRP A 1 102 ? -7.614 1.734 -7.588 1.00 96.81 102 TRP A N 1
ATOM 796 C CA . TRP A 1 102 ? -7.164 1.808 -8.976 1.00 96.81 102 TRP A CA 1
ATOM 797 C C . TRP A 1 102 ? -6.817 0.426 -9.541 1.00 96.81 102 TRP A C 1
ATOM 799 O O . TRP A 1 102 ? -7.205 0.109 -10.660 1.00 96.81 102 TRP A O 1
ATOM 809 N N . LEU A 1 103 ? -6.121 -0.410 -8.764 1.00 96.75 103 LEU A N 1
ATOM 810 C CA . LEU A 1 103 ? -5.782 -1.779 -9.158 1.00 96.75 103 LEU A CA 1
ATOM 811 C C . LEU A 1 103 ? -7.037 -2.638 -9.352 1.00 96.75 103 LEU A C 1
ATOM 813 O O . LEU A 1 103 ? -7.130 -3.338 -10.356 1.00 96.75 103 LEU A O 1
ATOM 817 N N . ALA A 1 104 ? -8.004 -2.549 -8.435 1.00 97.44 104 ALA A N 1
ATOM 818 C CA . ALA A 1 104 ? -9.263 -3.285 -8.526 1.00 97.44 104 ALA A CA 1
ATOM 819 C C . ALA A 1 104 ? -10.101 -2.851 -9.743 1.00 97.44 104 ALA A C 1
ATOM 821 O O . ALA A 1 104 ? -10.579 -3.694 -10.493 1.00 97.44 104 ALA A O 1
ATOM 822 N N . GLU A 1 105 ? -10.224 -1.542 -9.990 1.00 97.06 105 GLU A N 1
ATOM 823 C CA . GLU A 1 105 ? -10.962 -0.988 -11.138 1.00 97.06 105 GLU A CA 1
ATOM 824 C C . GLU A 1 105 ? -10.376 -1.403 -12.497 1.00 97.06 105 GLU A C 1
ATOM 826 O O . GLU A 1 105 ? -11.102 -1.441 -13.489 1.00 97.06 105 GLU A O 1
ATOM 831 N N . HIS A 1 106 ? -9.077 -1.713 -12.550 1.00 95.69 106 HIS A N 1
ATOM 832 C CA . HIS A 1 106 ? -8.372 -2.100 -13.776 1.00 95.69 106 HIS A CA 1
ATOM 833 C C . HIS A 1 106 ? -8.072 -3.605 -13.862 1.00 95.69 106 HIS A C 1
ATOM 835 O O . HIS A 1 106 ? -7.379 -4.014 -14.791 1.00 95.69 106 HIS A O 1
ATOM 841 N N . ASP A 1 107 ? -8.568 -4.415 -12.920 1.00 96.06 107 ASP A N 1
ATOM 842 C CA . ASP A 1 107 ? -8.310 -5.863 -12.838 1.00 96.06 107 ASP A CA 1
ATOM 843 C C . ASP A 1 107 ? -6.805 -6.211 -12.817 1.00 96.06 107 ASP A C 1
ATOM 845 O O . ASP A 1 107 ? -6.316 -7.130 -13.477 1.00 96.06 107 ASP A O 1
ATOM 849 N N . ILE A 1 108 ? -6.021 -5.422 -12.072 1.00 95.19 108 ILE A N 1
ATOM 850 C CA . ILE A 1 108 ? -4.570 -5.595 -11.959 1.00 95.19 108 ILE A CA 1
ATOM 851 C C . ILE A 1 108 ? -4.231 -6.208 -10.604 1.00 95.19 108 ILE A C 1
ATOM 853 O O . ILE A 1 108 ? -4.376 -5.584 -9.552 1.00 95.19 108 ILE A O 1
ATOM 857 N N . ALA A 1 109 ? -3.667 -7.413 -10.642 1.00 96.38 109 ALA A N 1
ATOM 858 C CA . ALA A 1 109 ? -3.140 -8.071 -9.458 1.00 96.38 109 ALA A CA 1
ATOM 859 C C . ALA A 1 109 ? -1.848 -7.409 -8.953 1.00 96.38 109 ALA A C 1
ATOM 861 O O . ALA A 1 109 ? -0.965 -7.021 -9.728 1.00 96.38 109 ALA A O 1
ATOM 862 N N . ILE A 1 110 ? -1.707 -7.347 -7.632 1.00 95.81 110 ILE A N 1
ATOM 863 C CA . ILE A 1 110 ? -0.454 -7.038 -6.949 1.00 95.81 110 ILE A CA 1
ATOM 864 C C . ILE A 1 110 ? 0.566 -8.133 -7.280 1.00 95.81 110 ILE A C 1
ATOM 866 O O . ILE A 1 110 ? 0.266 -9.321 -7.201 1.00 95.81 110 ILE A O 1
ATOM 870 N N . GLN A 1 111 ? 1.796 -7.745 -7.625 1.00 92.81 111 GLN A N 1
ATOM 871 C CA . GLN A 1 111 ? 2.832 -8.699 -8.033 1.00 92.81 111 GLN A CA 1
ATOM 872 C C . GLN A 1 111 ? 3.945 -8.790 -6.991 1.00 92.81 111 GLN A C 1
ATOM 874 O O . GLN A 1 111 ? 4.980 -8.129 -7.096 1.00 92.81 111 GLN A O 1
ATOM 879 N N . PHE A 1 112 ? 3.720 -9.627 -5.974 1.00 93.00 112 PHE A N 1
ATOM 880 C CA . PHE A 1 112 ? 4.646 -9.857 -4.858 1.00 93.00 112 PHE A CA 1
ATOM 881 C C . PHE A 1 112 ? 6.063 -10.215 -5.327 1.00 93.00 112 PHE A C 1
ATOM 883 O O . PHE A 1 112 ? 7.031 -9.616 -4.863 1.00 93.00 112 PHE A O 1
ATOM 890 N N . GLU A 1 113 ? 6.178 -11.121 -6.298 1.00 89.94 113 GLU A N 1
ATOM 891 C CA . GLU A 1 113 ? 7.463 -11.644 -6.789 1.00 89.94 113 GLU A CA 1
ATOM 892 C C . GLU A 1 113 ? 8.323 -10.606 -7.524 1.00 89.94 113 GLU A C 1
ATOM 894 O O . GLU A 1 113 ? 9.544 -10.742 -7.610 1.00 89.94 113 GLU A O 1
ATOM 899 N N . LEU A 1 114 ? 7.713 -9.541 -8.053 1.00 86.75 114 LEU A N 1
ATOM 900 C CA . LEU A 1 114 ? 8.458 -8.494 -8.753 1.00 86.75 114 LEU A CA 1
ATOM 901 C C . LEU A 1 114 ? 9.088 -7.485 -7.787 1.00 86.75 114 LEU A C 1
ATOM 903 O O . LEU A 1 114 ? 10.059 -6.805 -8.132 1.00 86.75 114 LEU A O 1
ATOM 907 N N . TYR A 1 115 ? 8.604 -7.415 -6.547 1.00 86.62 115 TYR A N 1
ATOM 908 C CA . TYR A 1 115 ? 9.165 -6.515 -5.553 1.00 86.62 115 TYR A CA 1
ATOM 909 C C . TYR A 1 115 ? 10.436 -7.095 -4.919 1.00 86.62 115 TYR A C 1
ATOM 911 O O . TYR A 1 115 ? 10.407 -7.833 -3.942 1.00 86.62 115 TYR A O 1
ATOM 919 N N . ARG A 1 116 ? 11.601 -6.672 -5.413 1.00 81.88 116 ARG A N 1
ATOM 920 C CA . ARG A 1 116 ? 12.908 -7.185 -4.949 1.00 81.88 116 ARG A CA 1
ATOM 921 C C . ARG A 1 116 ? 13.360 -6.679 -3.575 1.00 81.88 116 ARG A C 1
ATOM 923 O O . ARG A 1 116 ? 14.415 -7.071 -3.090 1.00 81.88 116 ARG A O 1
ATOM 930 N N . GLY A 1 117 ? 12.615 -5.766 -2.953 1.00 80.88 117 GLY A N 1
ATOM 931 C CA . GLY A 1 117 ? 13.024 -5.139 -1.693 1.00 80.88 117 GLY A CA 1
ATOM 932 C C . GLY A 1 117 ? 12.722 -5.960 -0.436 1.00 80.88 117 GLY A C 1
ATOM 933 O O . GLY A 1 117 ? 13.210 -5.591 0.633 1.00 80.88 117 GLY A O 1
ATOM 934 N N . LYS A 1 118 ? 11.873 -6.991 -0.540 1.00 87.56 118 LYS A N 1
ATOM 935 C CA . LYS A 1 118 ? 11.404 -7.856 0.553 1.00 87.56 118 LYS A CA 1
ATOM 936 C C . LYS A 1 118 ? 10.933 -9.196 -0.005 1.00 87.56 118 LYS A C 1
ATOM 938 O O . LYS A 1 118 ? 10.508 -9.262 -1.149 1.00 87.56 118 LYS A O 1
ATOM 943 N N . THR A 1 119 ? 10.961 -10.230 0.824 1.00 92.75 119 THR A N 1
ATOM 944 C CA . THR A 1 119 ? 10.381 -11.539 0.490 1.00 92.75 119 THR A CA 1
ATOM 945 C C . THR A 1 119 ? 8.850 -11.491 0.526 1.00 92.75 119 THR A C 1
ATOM 947 O O . THR A 1 119 ? 8.273 -10.712 1.292 1.00 92.75 119 THR A O 1
ATOM 950 N N . LYS A 1 120 ? 8.172 -12.354 -0.245 1.00 94.38 120 LYS A N 1
ATOM 951 C CA . LYS A 1 120 ? 6.701 -12.450 -0.251 1.00 94.38 120 LYS A CA 1
ATOM 952 C C . LYS A 1 120 ? 6.092 -12.579 1.161 1.00 94.38 120 LYS A C 1
ATOM 954 O O . LYS A 1 120 ? 5.209 -11.781 1.470 1.00 94.38 120 LYS A O 1
ATOM 959 N N . PRO A 1 121 ? 6.591 -13.430 2.082 1.00 95.25 121 PRO A N 1
ATOM 960 C CA . PRO A 1 121 ? 6.038 -13.504 3.439 1.00 95.25 121 PRO A CA 1
ATOM 961 C C . PRO A 1 121 ? 6.146 -12.197 4.239 1.00 95.25 121 PRO A C 1
ATOM 963 O O . PRO A 1 121 ? 5.278 -11.887 5.054 1.00 95.25 121 PRO A O 1
ATOM 966 N N . GLU A 1 122 ? 7.203 -11.403 4.037 1.00 93.50 122 GLU A N 1
ATOM 967 C CA . GLU A 1 122 ? 7.308 -10.080 4.666 1.00 93.50 122 GLU A CA 1
ATOM 968 C C . GLU A 1 122 ? 6.323 -9.077 4.060 1.00 93.50 122 GLU A C 1
ATOM 970 O O . GLU A 1 122 ? 5.793 -8.229 4.777 1.00 93.50 122 GLU A O 1
ATOM 975 N N . LEU A 1 123 ? 6.083 -9.159 2.749 1.00 95.31 123 LEU A N 1
ATOM 976 C CA . LEU A 1 123 ? 5.085 -8.343 2.063 1.00 95.31 123 LEU A CA 1
ATOM 977 C C . LEU A 1 123 ? 3.675 -8.671 2.557 1.00 95.31 123 LEU A C 1
ATOM 979 O O . LEU A 1 123 ? 2.942 -7.757 2.933 1.00 95.31 123 LEU A O 1
ATOM 983 N N . LEU A 1 124 ? 3.329 -9.957 2.649 1.00 96.88 124 LEU A N 1
ATOM 984 C CA . LEU A 1 124 ? 2.041 -10.408 3.173 1.00 96.88 124 LEU A CA 1
ATOM 985 C C . LEU A 1 124 ? 1.826 -9.955 4.618 1.00 96.88 124 LEU A C 1
ATOM 987 O O . LEU A 1 124 ? 0.733 -9.509 4.945 1.00 96.88 124 LEU A O 1
ATOM 991 N N . ARG A 1 125 ? 2.863 -9.948 5.468 1.00 95.50 125 ARG A N 1
ATOM 992 C CA . ARG A 1 125 ? 2.770 -9.382 6.828 1.00 95.50 125 ARG A CA 1
ATOM 993 C C . ARG A 1 125 ? 2.424 -7.891 6.835 1.00 95.50 125 ARG A C 1
ATOM 995 O O . ARG A 1 125 ? 1.631 -7.451 7.667 1.00 95.50 125 ARG A O 1
ATOM 1002 N N . MET A 1 126 ? 2.977 -7.104 5.911 1.00 94.94 126 MET A N 1
ATOM 1003 C CA . MET A 1 126 ? 2.625 -5.681 5.797 1.00 94.94 126 MET A CA 1
ATOM 1004 C C . MET A 1 126 ? 1.178 -5.492 5.335 1.00 94.94 126 MET A C 1
ATOM 1006 O O . MET A 1 126 ? 0.477 -4.637 5.876 1.00 94.94 126 MET A O 1
ATOM 1010 N N . VAL A 1 127 ? 0.721 -6.309 4.381 1.00 96.69 127 VAL A N 1
ATOM 1011 C CA . VAL A 1 127 ? -0.682 -6.311 3.947 1.00 96.69 127 VAL A CA 1
ATOM 1012 C C . VAL A 1 127 ? -1.598 -6.743 5.093 1.00 96.69 127 VAL A C 1
ATOM 1014 O O . VAL A 1 127 ? -2.581 -6.063 5.362 1.00 96.69 127 VAL A O 1
ATOM 1017 N N . ARG A 1 128 ? -1.244 -7.797 5.839 1.00 96.44 128 ARG A N 1
ATOM 1018 C CA . ARG A 1 128 ? -2.002 -8.296 6.995 1.00 96.44 128 ARG A CA 1
ATOM 1019 C C . ARG A 1 128 ? -2.182 -7.236 8.069 1.00 96.44 128 ARG A C 1
ATOM 1021 O O . ARG A 1 128 ? -3.273 -7.086 8.614 1.00 96.44 128 ARG A O 1
ATOM 1028 N N . ARG A 1 129 ? -1.135 -6.459 8.335 1.00 95.19 129 ARG A N 1
ATOM 1029 C CA . ARG A 1 129 ? -1.192 -5.328 9.264 1.00 95.19 129 ARG A CA 1
ATOM 1030 C C . ARG A 1 129 ? -2.140 -4.233 8.785 1.00 95.19 129 ARG A C 1
ATOM 1032 O O . ARG A 1 129 ? -2.925 -3.719 9.575 1.00 95.19 129 ARG A O 1
ATOM 1039 N N . PHE A 1 130 ? -2.081 -3.888 7.500 1.00 96.25 130 PHE A N 1
ATOM 1040 C CA . PHE A 1 130 ? -3.004 -2.922 6.908 1.00 96.25 130 PHE A CA 1
ATOM 1041 C C . PHE A 1 130 ? -4.453 -3.424 6.967 1.00 96.25 130 PHE A C 1
ATOM 1043 O O . PHE A 1 130 ? -5.326 -2.698 7.433 1.00 96.25 130 PHE A O 1
ATOM 1050 N N . HIS A 1 131 ? -4.683 -4.687 6.597 1.00 96.06 131 HIS A N 1
ATOM 1051 C CA . HIS A 1 131 ? -5.975 -5.358 6.707 1.00 96.06 131 HIS A CA 1
ATOM 1052 C C . HIS A 1 131 ? -6.519 -5.286 8.135 1.00 96.06 131 HIS A C 1
ATOM 1054 O O . HIS A 1 131 ? -7.607 -4.771 8.337 1.00 96.06 131 HIS A O 1
ATOM 1060 N N . GLY A 1 132 ? -5.774 -5.754 9.144 1.00 94.44 132 GLY A N 1
ATOM 1061 C CA . GLY A 1 132 ? -6.257 -5.759 10.533 1.00 94.44 132 GLY A CA 1
ATOM 1062 C C . GLY A 1 132 ? -6.588 -4.363 11.064 1.00 94.44 132 GLY A C 1
ATOM 1063 O O . GLY A 1 132 ? -7.531 -4.192 11.828 1.00 94.44 132 GLY A O 1
ATOM 1064 N N . ARG A 1 133 ? -5.863 -3.329 10.618 1.00 93.62 133 ARG A N 1
ATOM 1065 C CA . ARG A 1 133 ? -6.140 -1.943 11.018 1.00 93.62 133 ARG A CA 1
ATOM 1066 C C . ARG A 1 133 ? -7.439 -1.391 10.419 1.00 93.62 133 ARG A C 1
ATOM 1068 O O . ARG A 1 133 ? -8.046 -0.511 11.029 1.00 93.62 133 ARG A O 1
ATOM 1075 N N . TYR A 1 134 ? -7.828 -1.861 9.235 1.00 95.06 134 TYR A N 1
ATOM 1076 C CA . TYR A 1 134 ? -8.935 -1.315 8.445 1.00 95.06 134 TYR A CA 1
ATOM 1077 C C . TYR A 1 134 ? -10.009 -2.352 8.093 1.00 95.06 134 TYR A C 1
ATOM 1079 O O . TYR A 1 134 ? -10.815 -2.101 7.203 1.00 95.06 134 TYR A O 1
ATOM 1087 N N . GLU A 1 135 ? -10.064 -3.479 8.803 1.00 93.81 135 GLU A N 1
ATOM 1088 C CA . GLU A 1 135 ? -10.985 -4.591 8.518 1.00 93.81 135 GLU A CA 1
ATOM 1089 C C . GLU A 1 135 ? -12.465 -4.182 8.559 1.00 93.81 135 GLU A C 1
ATOM 1091 O O . GLU A 1 135 ? -13.285 -4.753 7.848 1.00 93.81 135 GLU A O 1
ATOM 1096 N N . GLY A 1 136 ? -12.803 -3.139 9.327 1.00 94.19 136 GLY A N 1
ATOM 1097 C CA . GLY A 1 136 ? -14.152 -2.571 9.368 1.00 94.19 136 GLY A CA 1
ATOM 1098 C C . GLY A 1 136 ? -14.580 -1.847 8.084 1.00 94.19 136 GLY A C 1
ATOM 1099 O O . GLY A 1 136 ? -15.761 -1.553 7.925 1.00 94.19 136 GLY A O 1
ATOM 1100 N N . ASN A 1 137 ? -13.655 -1.549 7.166 1.00 96.12 137 ASN A N 1
ATOM 1101 C CA . ASN A 1 137 ? -13.974 -1.004 5.848 1.00 96.12 137 ASN A CA 1
ATOM 1102 C C . ASN A 1 137 ? -14.120 -2.149 4.836 1.00 96.12 137 ASN A C 1
ATOM 1104 O O . ASN A 1 137 ? -13.178 -2.484 4.116 1.00 96.12 137 ASN A O 1
ATOM 1108 N N . THR A 1 138 ? -15.307 -2.754 4.806 1.00 96.69 138 THR A N 1
ATOM 1109 C CA . THR A 1 138 ? -15.595 -3.948 3.999 1.00 96.69 138 THR A CA 1
ATOM 1110 C C . THR A 1 138 ? -15.380 -3.717 2.505 1.00 96.69 138 THR A C 1
ATOM 1112 O O . THR A 1 138 ? -14.745 -4.544 1.861 1.00 96.69 138 THR A O 1
ATOM 1115 N N . GLU A 1 139 ? -15.809 -2.569 1.972 1.00 97.56 139 GLU A N 1
ATOM 1116 C CA . GLU A 1 139 ? -15.640 -2.206 0.556 1.00 97.56 139 GLU A CA 1
ATOM 1117 C C . GLU A 1 139 ? -14.155 -2.159 0.160 1.00 97.56 139 GLU A C 1
ATOM 1119 O O . GLU A 1 139 ? -13.737 -2.749 -0.837 1.00 97.56 139 GLU A O 1
ATOM 1124 N N . LEU A 1 140 ? -13.318 -1.514 0.980 1.00 97.31 140 LEU A N 1
ATOM 1125 C CA . LEU A 1 140 ? -11.876 -1.472 0.738 1.00 97.31 140 LEU A CA 1
ATOM 1126 C C . LEU A 1 140 ? -11.236 -2.862 0.822 1.00 97.31 140 LEU A C 1
ATOM 1128 O O . LEU A 1 140 ? -10.326 -3.156 0.047 1.00 97.31 140 LEU A O 1
ATOM 1132 N N . MET A 1 141 ? -11.680 -3.709 1.756 1.00 97.69 141 MET A N 1
ATOM 1133 C CA . MET A 1 141 ? -11.145 -5.065 1.906 1.00 97.69 141 MET A CA 1
ATOM 1134 C C . MET A 1 141 ? -11.553 -5.978 0.746 1.00 97.69 141 MET A C 1
ATOM 1136 O O . MET A 1 141 ? -10.739 -6.790 0.312 1.00 97.69 141 MET A O 1
ATOM 1140 N N . GLU A 1 142 ? -12.760 -5.825 0.200 1.00 97.88 142 GLU A N 1
ATOM 1141 C CA . GLU A 1 142 ? -13.195 -6.529 -1.012 1.00 97.88 142 GLU A CA 1
ATOM 1142 C C . GLU A 1 142 ? -12.356 -6.118 -2.226 1.00 97.88 142 GLU A C 1
ATOM 1144 O O . GLU A 1 142 ? -11.853 -6.984 -2.947 1.00 97.88 142 GLU A O 1
ATOM 1149 N N . MET A 1 143 ? -12.109 -4.814 -2.400 1.00 98.19 143 MET A N 1
ATOM 1150 C CA . MET A 1 143 ? -11.193 -4.329 -3.436 1.00 98.19 143 MET A CA 1
ATOM 1151 C C . MET A 1 143 ? -9.783 -4.891 -3.231 1.00 98.19 143 MET A C 1
ATOM 1153 O O . MET A 1 143 ? -9.215 -5.459 -4.160 1.00 98.19 143 MET A O 1
ATOM 1157 N N . LEU A 1 144 ? -9.230 -4.829 -2.015 1.00 98.00 144 LEU A N 1
ATOM 1158 C CA . LEU A 1 144 ? -7.906 -5.386 -1.723 1.00 98.00 144 LEU A CA 1
ATOM 1159 C C . LEU A 1 144 ? -7.843 -6.888 -2.034 1.00 98.00 144 LEU A C 1
ATOM 1161 O O . LEU A 1 144 ? -6.880 -7.335 -2.657 1.00 98.00 144 LEU A O 1
ATOM 1165 N N . ARG A 1 145 ?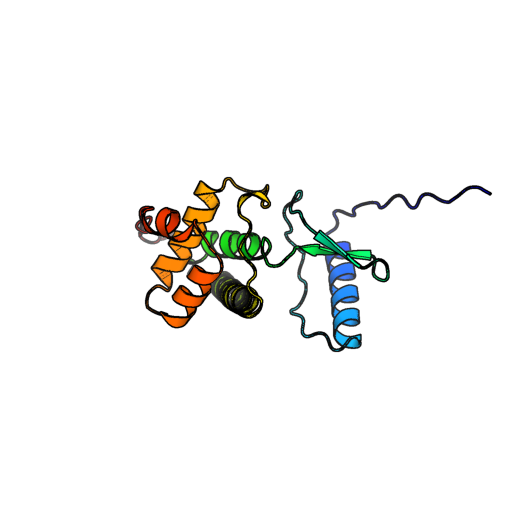 -8.882 -7.650 -1.675 1.00 98.12 145 ARG A N 1
ATOM 1166 C CA . ARG A 1 145 ? -8.987 -9.080 -1.985 1.00 98.12 145 ARG A CA 1
ATOM 1167 C C . ARG A 1 145 ? -8.947 -9.349 -3.483 1.00 98.12 145 ARG A C 1
ATOM 1169 O O . ARG A 1 145 ? -8.214 -10.239 -3.904 1.00 98.12 145 ARG A O 1
ATOM 1176 N N . SER A 1 146 ? -9.685 -8.574 -4.279 1.00 98.00 146 SER A N 1
ATOM 1177 C CA . SER A 1 146 ? -9.695 -8.728 -5.741 1.00 98.00 146 SER A CA 1
ATOM 1178 C C . SER A 1 146 ? -8.305 -8.544 -6.364 1.00 98.00 146 SER A C 1
ATOM 1180 O O . SER A 1 146 ? -7.953 -9.238 -7.312 1.00 98.00 146 SER A O 1
ATOM 1182 N N . THR A 1 147 ? -7.460 -7.696 -5.766 1.00 97.44 147 THR A N 1
ATOM 1183 C CA . THR A 1 147 ? -6.091 -7.441 -6.247 1.00 97.44 147 THR A CA 1
ATOM 1184 C C . THR A 1 147 ? -5.064 -8.500 -5.823 1.00 97.44 147 THR A C 1
ATOM 1186 O O . THR A 1 147 ? -3.891 -8.384 -6.175 1.00 97.44 147 THR A O 1
ATOM 1189 N N . MET A 1 148 ? -5.461 -9.528 -5.064 1.00 96.88 148 MET A N 1
ATOM 1190 C CA . MET A 1 148 ? -4.564 -10.546 -4.493 1.00 96.88 148 MET A CA 1
ATOM 1191 C C . MET A 1 148 ? -5.018 -11.987 -4.800 1.00 96.88 148 MET A C 1
ATOM 1193 O O . MET A 1 148 ? -5.231 -12.779 -3.873 1.00 96.88 148 MET A O 1
ATOM 1197 N N . PRO A 1 149 ? -5.183 -12.362 -6.082 1.00 93.81 149 PRO A N 1
ATOM 1198 C CA . PRO A 1 149 ? -5.641 -13.699 -6.444 1.00 93.81 149 PRO A CA 1
ATOM 1199 C C . PRO A 1 149 ? -4.655 -14.772 -5.959 1.00 93.81 149 PRO A C 1
ATOM 1201 O O . PRO A 1 149 ? -3.494 -14.788 -6.355 1.00 93.81 149 PRO A O 1
ATOM 1204 N N . GLY A 1 150 ? -5.129 -15.678 -5.100 1.00 93.38 150 GLY A N 1
ATOM 1205 C CA . GLY A 1 150 ? -4.342 -16.793 -4.556 1.00 93.38 150 GLY A CA 1
ATOM 1206 C C . GLY A 1 150 ? -3.483 -16.466 -3.329 1.00 93.38 150 GLY A C 1
ATOM 1207 O O . GLY A 1 150 ? -2.978 -17.389 -2.697 1.00 93.38 150 GLY A O 1
ATOM 1208 N N . ASP A 1 151 ? -3.360 -15.190 -2.955 1.00 96.69 151 ASP A N 1
ATOM 1209 C CA . ASP A 1 151 ? -2.536 -14.743 -1.819 1.00 96.69 151 ASP A CA 1
ATOM 1210 C C . ASP A 1 151 ? -3.366 -14.291 -0.609 1.00 96.69 151 ASP A C 1
ATOM 1212 O O . ASP A 1 151 ? -2.833 -14.095 0.487 1.00 96.69 151 ASP A O 1
ATOM 1216 N N . TRP A 1 152 ? -4.676 -14.100 -0.791 1.00 96.75 152 TRP A N 1
ATOM 1217 C CA . TRP A 1 152 ? -5.565 -13.593 0.252 1.00 96.75 152 TRP A CA 1
ATOM 1218 C C . TRP A 1 152 ? -5.641 -14.528 1.459 1.00 96.75 152 TRP A C 1
ATOM 1220 O O . TRP A 1 152 ? -5.450 -14.102 2.597 1.00 96.75 152 TRP A O 1
ATOM 1230 N N . GLU A 1 153 ? -5.893 -15.810 1.215 1.00 96.88 153 GLU A N 1
ATOM 1231 C CA . GLU A 1 153 ? -6.035 -16.821 2.258 1.00 96.88 153 GLU A CA 1
ATOM 1232 C C . GLU A 1 153 ? -4.715 -17.014 3.023 1.00 96.88 153 GLU A C 1
ATOM 1234 O O . GLU A 1 153 ? -4.724 -17.094 4.254 1.00 96.88 153 GLU A O 1
ATOM 1239 N N . GLU A 1 154 ? -3.576 -16.987 2.316 1.00 96.75 154 GLU A N 1
ATOM 1240 C CA . GLU A 1 154 ? -2.241 -16.994 2.929 1.00 96.75 154 GLU A CA 1
ATOM 1241 C C . GLU A 1 154 ? -2.072 -15.776 3.849 1.00 96.75 154 GLU A C 1
ATOM 1243 O O . GLU A 1 154 ? -1.735 -15.934 5.022 1.00 96.75 154 GLU A O 1
ATOM 1248 N N . MET A 1 155 ? -2.386 -14.569 3.364 1.00 96.56 155 MET A N 1
ATOM 1249 C CA . MET A 1 155 ? -2.287 -13.325 4.132 1.00 96.56 155 MET A CA 1
ATOM 1250 C C . MET A 1 155 ? -3.147 -13.345 5.401 1.00 96.56 155 MET A C 1
ATOM 1252 O O . MET A 1 155 ? -2.647 -13.009 6.475 1.00 96.56 155 MET A O 1
ATOM 1256 N N . VAL A 1 156 ? -4.417 -13.750 5.307 1.00 95.56 156 VAL A N 1
ATOM 1257 C CA . VAL A 1 156 ? -5.353 -13.759 6.446 1.00 95.56 156 VAL A CA 1
ATOM 1258 C C . VAL A 1 156 ? -4.947 -14.785 7.509 1.00 95.56 156 VAL A C 1
ATOM 1260 O O . VAL A 1 156 ? -5.159 -14.538 8.698 1.00 95.56 156 VAL A O 1
ATOM 1263 N N . SER A 1 157 ? -4.319 -15.895 7.103 1.00 95.12 157 SER A N 1
ATOM 1264 C CA . SER A 1 157 ? -3.815 -16.924 8.024 1.00 95.12 157 SER A CA 1
ATOM 1265 C C . SER A 1 157 ? -2.639 -16.455 8.892 1.00 95.12 157 SER A C 1
ATOM 1267 O O . SER A 1 157 ? -2.364 -17.048 9.937 1.00 95.12 157 SER A O 1
ATOM 1269 N N . LEU A 1 158 ? -1.952 -15.377 8.491 1.00 94.12 158 LEU A N 1
ATOM 1270 C CA . LEU A 1 158 ? -0.838 -14.829 9.254 1.00 94.12 158 LEU A CA 1
ATOM 1271 C C . LEU A 1 158 ? -1.332 -14.200 10.569 1.00 94.12 158 LEU A C 1
ATOM 1273 O O . LEU A 1 158 ? -2.358 -13.501 10.586 1.00 94.12 158 LEU A O 1
ATOM 1277 N N . PRO A 1 159 ? -0.578 -14.380 11.671 1.00 91.56 159 PRO A N 1
ATOM 1278 C CA . PRO A 1 159 ? -0.917 -13.763 12.942 1.00 91.56 159 PRO A CA 1
ATOM 1279 C C . PRO A 1 159 ? -0.895 -12.238 12.804 1.00 91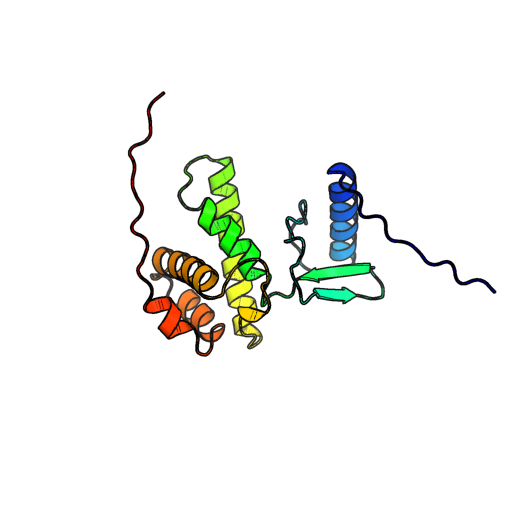.56 159 PRO A C 1
ATOM 1281 O O . PRO A 1 159 ? 0.003 -11.664 12.182 1.00 91.56 159 PRO A O 1
ATOM 1284 N N . LEU A 1 160 ? -1.879 -11.574 13.410 1.00 85.00 160 LEU A N 1
ATOM 1285 C CA . LEU A 1 160 ? -1.778 -10.140 13.647 1.00 85.00 160 LEU A CA 1
ATOM 1286 C C . LEU A 1 160 ? -0.723 -9.939 14.729 1.00 85.00 160 LEU A C 1
ATOM 1288 O O . LEU A 1 160 ? -0.870 -10.435 15.844 1.00 85.00 160 LEU A O 1
ATOM 1292 N N . GLU A 1 161 ? 0.356 -9.244 14.382 1.00 77.44 161 GLU A N 1
ATOM 1293 C CA . GLU A 1 161 ? 1.325 -8.793 15.375 1.00 77.44 161 GLU A CA 1
ATOM 1294 C C . GLU A 1 161 ? 0.586 -7.887 16.365 1.00 77.44 161 GLU A C 1
ATOM 1296 O O . GLU A 1 161 ? 0.100 -6.818 15.994 1.00 77.44 161 GLU A O 1
ATOM 1301 N N . VAL A 1 162 ? 0.447 -8.363 17.604 1.00 62.31 162 VAL A N 1
ATOM 1302 C CA . VAL A 1 162 ? -0.151 -7.597 18.695 1.00 62.31 162 VAL A CA 1
ATOM 1303 C C . VAL A 1 162 ? 0.802 -6.449 18.997 1.00 62.31 162 VAL A C 1
ATOM 1305 O O . VAL A 1 162 ? 1.996 -6.668 19.197 1.00 62.31 162 VAL A O 1
ATOM 1308 N N . GLU A 1 163 ? 0.293 -5.222 18.957 1.00 62.12 163 GLU A N 1
ATOM 1309 C CA . GLU A 1 163 ? 1.093 -4.031 19.214 1.00 62.12 163 GLU A CA 1
ATOM 1310 C C . GLU A 1 163 ? 1.649 -4.100 20.643 1.00 62.12 163 GLU A C 1
ATOM 1312 O O . GLU A 1 163 ? 0.886 -4.077 21.610 1.00 62.12 163 GLU A O 1
ATOM 1317 N N . ASP A 1 164 ? 2.976 -4.176 20.784 1.00 47.62 164 ASP A N 1
ATOM 1318 C CA . ASP A 1 164 ? 3.640 -3.930 22.062 1.00 47.62 164 ASP A CA 1
ATOM 1319 C C . ASP A 1 164 ? 3.403 -2.456 22.406 1.00 47.62 164 ASP A C 1
ATOM 1321 O O . ASP A 1 164 ? 4.122 -1.549 21.975 1.00 47.62 164 ASP A O 1
ATOM 1325 N N . MET A 1 165 ? 2.332 -2.208 23.155 1.00 46.62 165 MET A N 1
ATOM 1326 C CA . MET A 1 165 ? 2.036 -0.945 23.819 1.00 46.62 165 MET A CA 1
ATOM 1327 C C . MET A 1 165 ? 3.054 -0.755 24.948 1.00 46.62 165 MET A C 1
ATOM 1329 O O . MET A 1 165 ? 2.703 -0.731 26.127 1.00 46.62 165 MET A O 1
ATOM 1333 N N . ALA A 1 166 ? 4.340 -0.661 24.604 1.00 44.16 166 ALA A N 1
ATOM 1334 C CA . ALA A 1 166 ? 5.350 -0.228 25.547 1.00 44.16 166 ALA A CA 1
ATOM 1335 C C . ALA A 1 166 ? 4.949 1.187 26.002 1.00 44.16 166 ALA A C 1
ATOM 1337 O O . ALA A 1 166 ? 4.771 2.070 25.151 1.00 44.16 166 ALA A O 1
ATOM 1338 N N . PRO A 1 167 ? 4.738 1.415 27.311 1.00 36.94 167 PRO A N 1
ATOM 1339 C CA . PRO A 1 167 ? 4.336 2.720 27.806 1.00 36.94 167 PRO A CA 1
ATOM 1340 C C . PRO A 1 167 ? 5.372 3.771 27.384 1.00 36.94 167 PRO A C 1
ATOM 1342 O O . PRO A 1 167 ? 6.564 3.459 27.292 1.00 36.94 167 PRO A O 1
ATOM 1345 N N . PRO A 1 168 ? 4.939 5.012 27.100 1.00 42.59 168 PRO A N 1
ATOM 1346 C CA . PRO A 1 168 ? 5.847 6.061 26.668 1.00 42.59 168 PRO A CA 1
ATOM 1347 C C . PRO A 1 168 ? 6.953 6.238 27.710 1.00 42.59 168 PRO A C 1
ATOM 1349 O O . PRO A 1 168 ? 6.677 6.504 28.879 1.00 42.59 168 PRO A O 1
ATOM 1352 N N . VAL A 1 169 ? 8.207 6.086 27.278 1.00 45.97 169 VAL A N 1
ATOM 1353 C CA . VAL A 1 169 ? 9.374 6.425 28.095 1.00 45.97 169 VAL A CA 1
ATOM 1354 C C . VAL A 1 169 ? 9.326 7.931 28.330 1.00 45.97 169 VAL A C 1
ATOM 1356 O O . VAL A 1 169 ? 9.539 8.722 27.409 1.00 45.97 169 VAL A O 1
ATOM 1359 N N . VAL A 1 170 ? 8.969 8.312 29.554 1.00 49.38 170 VAL A N 1
ATOM 1360 C CA . VAL A 1 170 ? 9.029 9.691 30.034 1.00 49.38 170 VAL A CA 1
ATOM 1361 C C . VAL A 1 170 ? 10.508 10.006 30.261 1.00 49.38 170 VAL A C 1
ATOM 1363 O O . VAL A 1 170 ? 11.135 9.380 31.116 1.00 49.38 170 VAL A O 1
ATOM 1366 N N . TRP A 1 171 ? 11.063 10.907 29.451 1.00 45.22 171 TRP A N 1
ATOM 1367 C CA . TRP A 1 171 ? 12.374 11.525 29.678 1.00 45.22 171 TRP A CA 1
ATOM 1368 C C . TRP A 1 171 ? 12.187 12.848 30.411 1.00 45.22 171 TRP A C 1
ATOM 1370 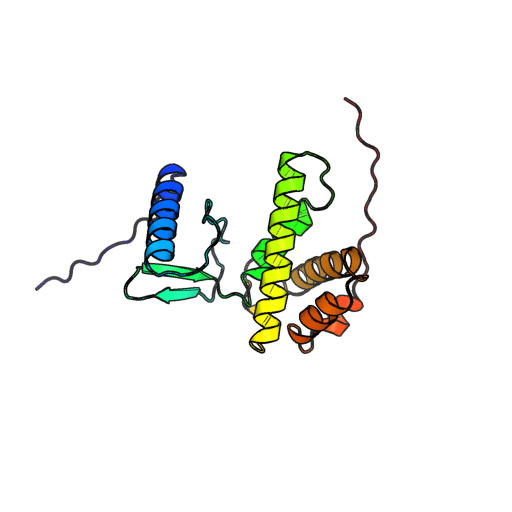O O . TRP A 1 171 ? 11.253 13.589 30.019 1.00 45.22 171 TRP A O 1
#

Organism: NCBI:txid135208

Sequence (171 aa):
MVSKSSTISISLSREDHLKAAKALSDRLTQLDCNHTFIGTLGLPVVAGPTYGFPDFSITILHPCILIFTKLKRWSMSYTSTRPKTARKTQSDRDDINFLIKWLAEHDIAIQFELYRGKTKPELLRMVRRFHGRYEGNTELMEMLRSTMPGDWEEMVSLPLEVEDMAPPVVW

pLDDT: mean 76.09, std 21.29, range [31.42, 98.19]